Protein AF-A0A815UHS4-F1 (afdb_monomer)

pLDDT: mean 76.93, std 18.29, range [36.34, 97.69]

Secondary structure (DSSP, 8-state):
-HHHHHHHHHHHHHHHHSSSS-------HHHHHHHHEEEEGGGEEEE-STTSSSSSS--S--PPPPHHHH---EEE--SS--S-EEE------------

Radius of gyration: 29.41 Å; Cα contacts (8 Å, |Δi|>4): 62; chains: 1; bounding box: 39×56×85 Å

Nearest PDB structures (foldseek):
  2oxe-assembly1_A  TM=9.486E-01  e=4.278E-03  Homo sapiens
  1gpl-assembly1_A  TM=9.516E-01  e=7.193E-03  Cavia porcellus
  1w52-assembly1_X  TM=9.434E-01  e=8.191E-03  Equus caballus
  1bu8-assembly1_A  TM=9.348E-01  e=1.133E-02  Rattus norvegicus

InterPro domains:
  IPR002331 Pancreatic lipase [PR00823] (37-54)
  IPR002331 Pancreatic lipase [PR00823] (54-65)
  IPR002331 Pancreatic lipase [PR00823] (74-86)
  IPR029058 Alpha/Beta hydrolase fold [G3DSA:3.40.50.1820] (37-95)

Structure (mmCIF, N/CA/C/O backbone):
data_AF-A0A815UHS4-F1
#
_entry.id   AF-A0A815UHS4-F1
#
loop_
_atom_site.group_PDB
_atom_site.id
_atom_site.type_symbo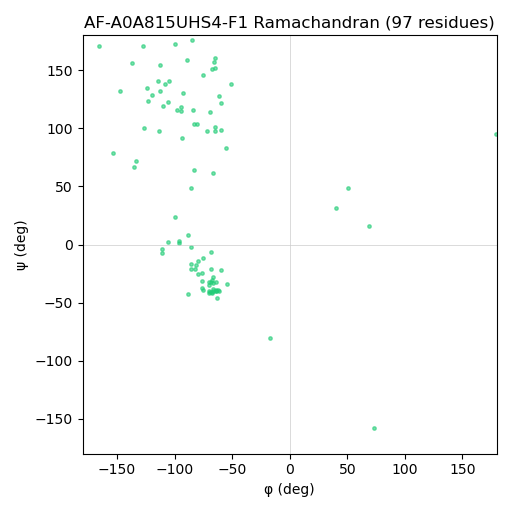l
_atom_site.label_atom_id
_atom_site.label_alt_id
_atom_site.label_comp_id
_atom_site.label_asym_id
_atom_site.label_entity_id
_atom_site.label_seq_id
_atom_site.pdbx_PDB_ins_code
_atom_site.Cartn_x
_atom_site.Cartn_y
_atom_site.Cartn_z
_atom_site.occupancy
_atom_site.B_iso_or_equiv
_atom_site.auth_seq_id
_atom_site.auth_comp_id
_atom_site.auth_asym_id
_atom_site.auth_atom_id
_atom_site.pdbx_PDB_model_num
ATOM 1 N N . MET A 1 1 ? 18.780 42.625 -58.204 1.00 56.03 1 MET A N 1
ATOM 2 C CA . MET A 1 1 ? 19.088 41.255 -57.728 1.00 56.03 1 MET A CA 1
ATOM 3 C C . MET A 1 1 ? 19.139 41.101 -56.200 1.00 56.03 1 MET A C 1
ATOM 5 O O . MET A 1 1 ? 18.941 39.988 -55.749 1.00 56.03 1 MET A O 1
ATOM 9 N N . MET A 1 2 ? 19.305 42.158 -55.382 1.00 59.59 2 MET A N 1
ATOM 10 C CA . MET A 1 2 ? 19.413 42.006 -53.908 1.00 59.59 2 MET A CA 1
ATOM 11 C C . MET A 1 2 ? 18.085 41.959 -53.120 1.00 59.59 2 MET A C 1
ATOM 13 O O . MET A 1 2 ? 18.050 41.421 -52.020 1.00 59.59 2 MET A 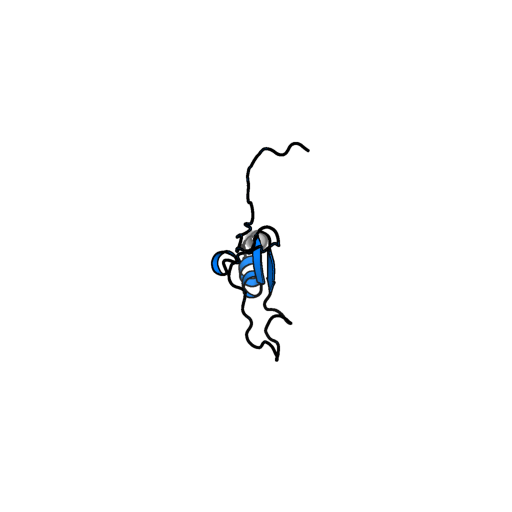O 1
ATOM 17 N N . ARG A 1 3 ? 16.969 42.467 -53.670 1.00 61.44 3 ARG A N 1
ATOM 18 C CA . ARG A 1 3 ? 15.655 42.463 -52.983 1.00 61.44 3 ARG A CA 1
ATOM 19 C C . ARG A 1 3 ? 15.063 41.062 -52.782 1.00 61.44 3 ARG A C 1
ATOM 21 O O . ARG A 1 3 ? 14.416 40.827 -51.771 1.00 61.44 3 ARG A O 1
ATOM 28 N N . GLY A 1 4 ? 15.312 40.139 -53.714 1.00 63.81 4 GLY A N 1
ATOM 29 C CA . GLY A 1 4 ? 14.831 38.756 -53.609 1.00 63.81 4 GLY A CA 1
ATOM 30 C C . GLY A 1 4 ? 15.546 37.955 -52.518 1.00 63.81 4 GLY A C 1
ATOM 31 O O . GLY A 1 4 ? 14.913 37.172 -51.823 1.00 63.81 4 GLY A O 1
ATOM 32 N N . VAL A 1 5 ? 16.842 38.212 -52.307 1.00 72.69 5 VAL A N 1
ATOM 33 C CA . VAL A 1 5 ? 17.649 37.536 -51.276 1.00 72.69 5 VAL A CA 1
ATOM 34 C C . VAL A 1 5 ? 17.230 37.982 -49.872 1.00 72.69 5 VAL A C 1
ATOM 36 O O . VAL A 1 5 ? 17.109 37.154 -48.977 1.00 72.69 5 VAL A O 1
ATOM 39 N N . LEU A 1 6 ? 16.933 39.275 -49.692 1.00 71.12 6 LEU A N 1
ATOM 40 C CA . LEU A 1 6 ? 16.498 39.821 -48.404 1.00 71.12 6 LEU A CA 1
ATOM 41 C C . LEU A 1 6 ? 15.117 39.294 -47.979 1.00 71.12 6 LEU A C 1
ATOM 43 O O . LEU A 1 6 ? 14.931 38.951 -46.818 1.00 71.12 6 LEU A O 1
ATOM 47 N N . LEU A 1 7 ? 14.173 39.170 -48.920 1.00 70.00 7 LEU A N 1
ATOM 48 C CA . LEU A 1 7 ? 12.867 38.546 -48.668 1.00 70.00 7 LEU A CA 1
ATOM 49 C C . LEU A 1 7 ? 13.006 37.070 -48.278 1.00 70.00 7 LEU A C 1
ATOM 51 O O . LEU A 1 7 ? 12.311 36.612 -47.378 1.00 70.00 7 LEU A O 1
ATOM 55 N N . CYS A 1 8 ? 13.934 36.348 -48.910 1.00 71.06 8 CYS A N 1
ATOM 56 C CA . CYS A 1 8 ? 14.190 34.943 -48.603 1.00 71.06 8 CYS A CA 1
ATOM 57 C C . CYS A 1 8 ? 14.804 34.756 -47.207 1.00 71.06 8 CYS A C 1
ATOM 59 O O . CYS A 1 8 ? 14.401 33.857 -46.477 1.00 71.06 8 CYS A O 1
ATOM 61 N N . LEU A 1 9 ? 15.748 35.621 -46.817 1.00 72.44 9 LEU A N 1
ATOM 62 C CA . LEU A 1 9 ? 16.373 35.579 -45.492 1.00 72.44 9 LEU A CA 1
ATOM 63 C C . LEU A 1 9 ? 15.394 35.972 -44.382 1.00 72.44 9 LEU A C 1
ATOM 65 O O . LEU A 1 9 ? 15.371 35.323 -43.345 1.00 72.44 9 LEU A O 1
ATOM 69 N N . LEU A 1 10 ? 14.552 36.986 -44.601 1.00 75.00 10 LEU A N 1
ATOM 70 C CA . LEU A 1 10 ? 13.515 37.360 -43.636 1.00 75.00 10 LEU A CA 1
ATOM 71 C C . LEU A 1 10 ? 12.442 36.270 -43.507 1.00 75.00 10 LEU A C 1
ATOM 73 O O . LEU A 1 10 ? 12.020 35.982 -42.395 1.00 75.00 10 LEU A O 1
ATOM 77 N N . ALA A 1 11 ? 12.052 35.618 -44.609 1.00 73.75 11 ALA A N 1
ATOM 78 C CA . ALA A 1 11 ? 11.149 34.469 -44.567 1.00 73.75 11 ALA A CA 1
ATOM 79 C C . ALA A 1 11 ? 11.769 33.270 -43.830 1.00 73.75 11 ALA A C 1
ATOM 81 O O . ALA A 1 11 ? 11.076 32.631 -43.049 1.00 73.75 11 ALA A O 1
ATOM 82 N N . ALA A 1 12 ? 13.066 32.998 -44.020 1.00 74.06 12 ALA A N 1
ATOM 83 C CA . ALA A 1 12 ? 13.781 31.965 -43.271 1.00 74.06 12 ALA A CA 1
ATOM 84 C C . ALA A 1 12 ? 13.826 32.287 -41.767 1.00 74.06 12 ALA A C 1
ATOM 86 O O . ALA A 1 12 ? 13.464 31.445 -40.957 1.00 74.06 12 ALA A O 1
ATOM 87 N N . ILE A 1 13 ? 14.146 33.532 -41.392 1.00 72.38 13 ILE A N 1
ATOM 88 C CA . ILE A 1 13 ? 14.153 33.975 -39.987 1.00 72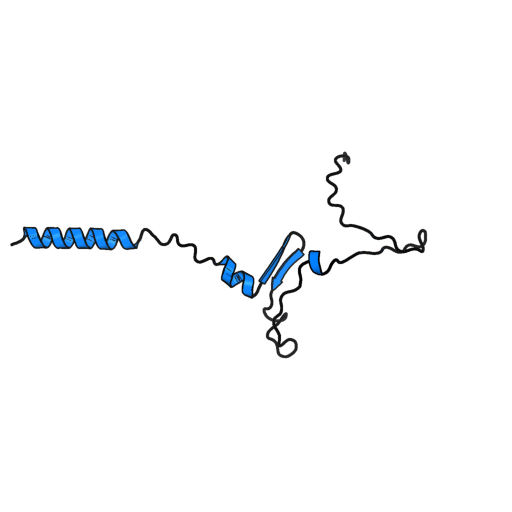.38 13 ILE A CA 1
ATOM 89 C C . ILE A 1 13 ? 12.753 33.862 -39.353 1.00 72.38 13 ILE A C 1
ATOM 91 O O . ILE A 1 13 ? 12.640 33.432 -38.209 1.00 72.38 13 ILE A O 1
ATOM 95 N N . VAL A 1 14 ? 11.681 34.198 -40.082 1.00 71.31 14 VAL A N 1
ATOM 96 C CA . VAL A 1 14 ? 10.294 34.028 -39.603 1.00 71.31 14 VAL A CA 1
ATOM 97 C C . VAL A 1 14 ? 9.923 32.542 -39.473 1.00 71.31 14 VAL A C 1
ATOM 99 O O . VAL A 1 14 ? 9.349 32.162 -38.459 1.00 71.31 14 VAL A O 1
ATOM 102 N N . LEU A 1 15 ? 10.325 31.692 -40.427 1.00 63.94 15 LEU A N 1
ATOM 103 C CA . LEU A 1 15 ? 10.123 30.233 -40.379 1.00 63.94 15 LEU A CA 1
ATOM 104 C C . LEU A 1 15 ? 10.932 29.545 -39.270 1.00 63.94 15 LEU A C 1
ATOM 106 O O . LEU A 1 15 ? 10.505 28.523 -38.743 1.00 63.94 15 LEU A O 1
ATOM 110 N N . GLN A 1 16 ? 12.097 30.081 -38.908 1.00 65.69 16 GLN A N 1
ATOM 111 C CA . GLN A 1 16 ? 12.911 29.559 -37.807 1.00 65.69 16 GLN A CA 1
ATOM 112 C C . GLN A 1 16 ? 12.391 30.006 -36.436 1.00 65.69 16 GLN A C 1
ATOM 114 O O . GLN A 1 16 ? 12.557 29.266 -35.472 1.00 65.69 16 GLN A O 1
ATOM 119 N N . ASN A 1 17 ? 11.689 31.140 -36.354 1.00 60.44 17 ASN A N 1
ATOM 120 C CA . ASN A 1 17 ? 11.073 31.615 -35.112 1.00 60.44 17 ASN A CA 1
ATOM 121 C C . ASN A 1 17 ? 9.720 30.948 -34.781 1.00 60.44 17 ASN A C 1
ATOM 123 O O . ASN A 1 17 ? 9.303 31.007 -33.629 1.00 60.44 17 ASN A O 1
ATOM 127 N N . GLU A 1 18 ? 9.040 30.301 -35.736 1.00 58.69 18 GLU A N 1
ATOM 128 C CA . GLU A 1 18 ? 7.793 29.546 -35.475 1.00 58.69 18 GLU A CA 1
ATOM 129 C C . GLU A 1 18 ? 8.025 28.150 -34.867 1.00 58.69 18 GLU A C 1
ATOM 131 O O . GLU A 1 18 ? 7.092 27.545 -34.347 1.00 58.69 18 GLU A O 1
ATOM 136 N N . ILE A 1 19 ? 9.255 27.623 -34.890 1.00 56.81 19 ILE A N 1
ATOM 137 C CA . ILE A 1 19 ? 9.543 26.261 -34.396 1.00 56.81 19 ILE A CA 1
ATOM 138 C C . ILE A 1 19 ? 9.801 26.237 -32.876 1.00 56.81 19 ILE A C 1
ATOM 140 O O . ILE A 1 19 ? 9.705 25.184 -32.250 1.00 56.81 19 ILE A O 1
ATOM 144 N N . GLU A 1 20 ? 10.071 27.382 -32.243 1.00 57.03 20 GLU A N 1
ATOM 145 C CA . GLU A 1 20 ? 10.393 27.449 -30.806 1.00 57.03 20 GLU A CA 1
ATOM 146 C C . GLU A 1 20 ? 9.191 27.788 -29.901 1.00 57.03 20 GLU A C 1
ATOM 148 O O . GLU A 1 20 ? 9.347 27.854 -28.681 1.00 57.03 20 GLU A O 1
ATOM 153 N N . SER A 1 21 ? 7.982 27.969 -30.456 1.00 55.47 21 SER A N 1
ATOM 154 C CA . SER A 1 21 ? 6.801 28.400 -29.685 1.00 55.47 21 SER A CA 1
ATOM 155 C C . SER A 1 21 ? 5.746 27.329 -29.388 1.00 55.47 21 SER A C 1
ATOM 157 O O . SER A 1 21 ? 4.767 27.652 -28.725 1.00 55.47 21 SER A O 1
ATOM 159 N N . GLU A 1 22 ? 5.935 26.065 -29.776 1.00 50.88 22 GLU A N 1
ATOM 160 C CA . GLU A 1 22 ? 4.967 24.992 -29.483 1.00 50.88 22 GLU A CA 1
ATOM 161 C C . GLU A 1 22 ? 5.673 23.715 -28.988 1.00 50.88 22 GLU A C 1
ATOM 163 O O . GLU A 1 22 ? 5.693 22.680 -29.640 1.00 50.88 22 GLU A O 1
ATOM 168 N N . SER A 1 23 ? 6.288 23.781 -27.802 1.00 50.34 23 SER A N 1
ATOM 169 C CA . SER A 1 23 ? 6.553 22.575 -26.988 1.00 50.34 23 SER A CA 1
ATOM 170 C C . SER A 1 23 ? 5.517 22.409 -25.869 1.00 50.34 23 SER A C 1
ATOM 172 O O . SER A 1 23 ? 5.744 21.736 -24.864 1.00 50.34 23 SER A O 1
ATOM 174 N N . SER A 1 24 ? 4.338 23.002 -26.061 1.00 52.75 24 SER A N 1
ATOM 175 C CA . SER A 1 24 ? 3.139 22.777 -25.261 1.00 52.75 24 SER A CA 1
ATOM 176 C C . SER A 1 24 ? 2.328 21.576 -25.757 1.00 52.75 24 SER A C 1
ATOM 178 O O . SER A 1 24 ? 1.115 21.667 -25.868 1.00 52.75 24 SER A O 1
ATOM 180 N N . ASP A 1 25 ? 2.973 20.438 -25.991 1.00 47.22 25 ASP A N 1
ATOM 181 C CA . ASP A 1 25 ? 2.305 19.139 -25.924 1.00 47.22 25 ASP A CA 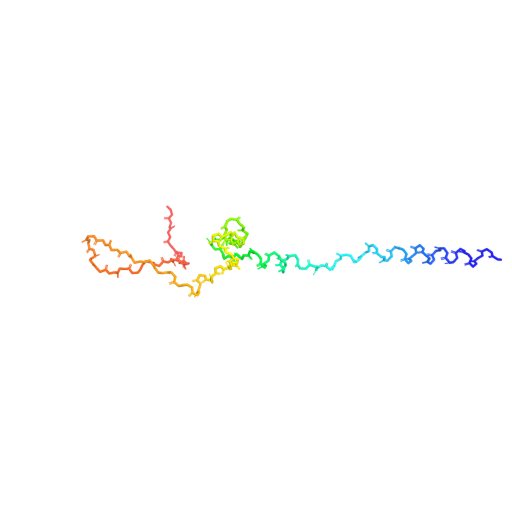1
ATOM 182 C C . ASP A 1 25 ? 2.946 18.439 -24.724 1.00 47.22 25 ASP A C 1
ATOM 184 O O . ASP A 1 25 ? 4.095 18.013 -24.765 1.00 47.22 25 ASP A O 1
ATOM 188 N N . VAL A 1 26 ? 2.347 18.442 -23.532 1.00 52.78 26 VAL A N 1
ATOM 189 C CA . VAL A 1 26 ? 1.376 17.414 -23.113 1.00 52.78 26 VAL A CA 1
ATOM 190 C C . VAL A 1 26 ? 1.791 15.995 -23.558 1.00 52.78 26 VAL A C 1
ATOM 192 O O . VAL A 1 26 ? 0.960 15.113 -23.751 1.00 52.78 26 VAL A O 1
ATOM 195 N N . PHE A 1 27 ? 3.094 15.703 -23.651 1.00 49.25 27 PHE A N 1
ATOM 196 C CA . PHE A 1 27 ? 3.570 14.346 -23.444 1.00 49.25 27 PHE A CA 1
ATOM 197 C C . PHE A 1 27 ? 3.278 14.026 -21.985 1.00 49.25 27 PHE A C 1
ATOM 199 O O . PHE A 1 27 ? 3.950 14.477 -21.059 1.00 49.25 27 PHE A O 1
ATOM 206 N N . SER A 1 28 ? 2.154 13.343 -21.810 1.00 52.69 28 SER A N 1
ATOM 207 C CA . SER A 1 28 ? 1.597 12.866 -20.560 1.00 52.69 28 SER A CA 1
ATOM 208 C C . SER A 1 28 ? 2.621 12.002 -19.822 1.00 52.69 28 SER A C 1
ATOM 210 O O . SER A 1 28 ? 2.582 10.776 -19.871 1.00 52.69 28 SER A O 1
ATOM 212 N N . ASP A 1 29 ? 3.528 12.647 -19.094 1.00 60.97 29 ASP A N 1
ATOM 213 C CA . ASP A 1 29 ? 4.490 12.003 -18.197 1.00 60.97 29 ASP A CA 1
ATOM 214 C C . ASP A 1 29 ? 3.764 11.191 -17.104 1.00 60.97 29 ASP A C 1
ATOM 216 O O . ASP A 1 29 ? 4.247 10.182 -16.598 1.00 60.97 29 ASP A O 1
ATOM 220 N N . LYS A 1 30 ? 2.493 11.523 -16.837 1.00 56.81 30 LYS A N 1
ATOM 221 C CA . LYS A 1 30 ? 1.604 10.707 -16.002 1.00 56.81 30 LYS A CA 1
ATOM 222 C C . LYS A 1 30 ? 1.322 9.326 -16.602 1.00 56.81 30 LYS A C 1
ATOM 224 O O . LYS A 1 30 ? 1.111 8.388 -15.846 1.00 56.81 30 LYS A O 1
ATOM 229 N N . GLY A 1 31 ? 1.282 9.173 -17.924 1.00 55.53 31 GLY A N 1
ATOM 230 C CA . GLY A 1 31 ? 0.988 7.893 -18.575 1.00 55.53 31 GLY A CA 1
ATOM 231 C C . GLY A 1 31 ? 2.118 6.874 -18.423 1.00 55.53 31 GLY A C 1
ATOM 232 O O . GLY A 1 31 ? 1.854 5.713 -18.119 1.00 55.53 31 GLY A O 1
ATOM 233 N N . LEU A 1 32 ? 3.370 7.318 -18.571 1.00 61.44 32 LEU A N 1
ATOM 234 C CA . LEU A 1 32 ? 4.543 6.454 -18.424 1.00 61.44 32 LEU A CA 1
ATOM 235 C C . LEU A 1 32 ? 4.833 6.143 -16.949 1.00 61.44 32 LEU A C 1
ATOM 237 O O . LEU A 1 32 ? 5.141 5.001 -16.608 1.00 61.44 32 LEU A O 1
ATOM 241 N N . LEU A 1 33 ? 4.672 7.131 -16.061 1.00 60.53 33 LEU A N 1
ATOM 242 C CA . LEU A 1 33 ? 4.890 6.937 -14.629 1.00 60.53 33 LEU A CA 1
ATOM 243 C C . LEU A 1 33 ? 3.884 5.934 -14.029 1.00 60.53 33 LEU A C 1
ATOM 245 O O . LEU A 1 33 ? 4.279 5.047 -13.271 1.00 60.53 33 LEU A O 1
ATOM 249 N N . ASN A 1 34 ? 2.613 5.999 -14.454 1.00 61.53 34 ASN A N 1
ATOM 250 C CA . ASN A 1 34 ? 1.550 5.105 -13.975 1.00 61.53 34 ASN A CA 1
ATOM 251 C C . ASN A 1 34 ? 1.702 3.630 -14.411 1.00 61.53 34 ASN A C 1
ATOM 253 O O . ASN A 1 34 ? 0.917 2.780 -13.986 1.00 61.53 34 ASN A O 1
ATOM 257 N N . LEU A 1 35 ? 2.673 3.300 -15.272 1.00 76.19 35 LEU A N 1
ATOM 258 C CA . LEU A 1 35 ? 2.922 1.914 -15.678 1.00 76.19 35 LEU A CA 1
ATOM 259 C C . LEU A 1 35 ? 3.646 1.123 -14.579 1.00 76.19 35 LEU A C 1
ATOM 261 O O . LEU A 1 35 ? 3.356 -0.051 -14.359 1.00 76.19 35 LEU A O 1
ATOM 265 N N . PHE A 1 36 ? 4.571 1.778 -13.876 1.00 85.94 36 PHE A N 1
ATOM 266 C CA . PHE A 1 36 ? 5.395 1.163 -12.831 1.00 85.94 36 PHE A CA 1
ATOM 267 C C . PHE A 1 36 ? 5.055 1.659 -11.436 1.00 85.94 36 PHE A C 1
ATOM 269 O O . PHE A 1 36 ? 5.6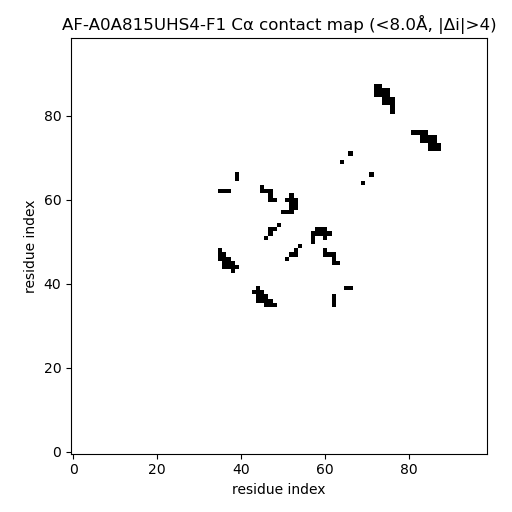00 1.133 -10.464 1.00 85.94 36 PHE A O 1
ATOM 276 N N . ASN A 1 37 ? 4.197 2.672 -11.307 1.00 91.69 37 ASN A N 1
ATOM 277 C CA . ASN A 1 37 ? 3.665 3.091 -10.026 1.00 91.69 37 ASN A CA 1
ATOM 278 C C . ASN A 1 37 ? 2.164 3.389 -10.086 1.00 91.69 37 ASN A C 1
ATOM 280 O O . ASN A 1 37 ? 1.604 3.653 -11.139 1.00 91.69 37 ASN A O 1
ATOM 284 N N . LYS A 1 38 ? 1.487 3.295 -8.944 1.00 92.69 38 LYS A N 1
ATOM 285 C CA . LYS A 1 38 ? 0.075 3.652 -8.815 1.00 92.69 38 LYS A CA 1
ATOM 286 C C . LYS A 1 38 ? -0.191 4.193 -7.428 1.00 92.69 38 LYS A C 1
ATOM 288 O O . LYS A 1 38 ? 0.216 3.578 -6.444 1.00 92.69 38 LYS A O 1
ATOM 293 N N . CYS A 1 39 ? -0.879 5.325 -7.357 1.00 92.94 39 CYS A N 1
ATOM 294 C CA . CYS A 1 39 ? -1.189 5.992 -6.100 1.00 92.94 39 CYS A CA 1
ATOM 295 C C . CYS A 1 39 ? -2.653 5.798 -5.708 1.00 92.94 39 CYS A C 1
ATOM 297 O O . CYS A 1 39 ? -3.547 5.842 -6.553 1.00 92.94 39 CYS A O 1
ATOM 299 N N . TYR A 1 40 ? -2.883 5.599 -4.415 1.00 92.12 40 TYR A N 1
ATOM 300 C CA . TYR A 1 40 ? -4.200 5.542 -3.796 1.00 92.12 40 TYR A CA 1
ATOM 301 C C . TYR A 1 40 ? -4.251 6.595 -2.691 1.00 92.12 40 TYR A C 1
ATOM 303 O O . TYR A 1 40 ? -3.415 6.546 -1.795 1.00 92.12 40 TYR A O 1
ATOM 311 N N . ASP A 1 41 ? -5.216 7.515 -2.758 1.00 89.38 41 ASP A N 1
ATOM 312 C CA . ASP A 1 41 ? -5.381 8.714 -1.914 1.00 89.38 41 ASP A CA 1
ATOM 313 C C . ASP A 1 41 ? -4.588 8.715 -0.592 1.00 89.38 41 ASP A C 1
ATOM 315 O O . ASP A 1 41 ? -3.512 9.292 -0.480 1.00 89.38 41 ASP A O 1
ATOM 319 N N . GLU A 1 42 ? -5.116 8.035 0.419 1.00 89.44 42 GLU A N 1
ATOM 320 C CA . GLU A 1 42 ? -4.600 7.992 1.791 1.00 89.44 42 GLU A CA 1
ATOM 321 C C . GLU A 1 42 ? -3.510 6.938 2.032 1.00 89.44 42 GLU A C 1
ATOM 323 O O . GLU A 1 42 ? -2.988 6.840 3.141 1.00 89.44 42 GLU A O 1
ATOM 328 N N . TYR A 1 43 ? -3.180 6.145 1.014 1.00 92.56 43 TYR A N 1
ATOM 329 C CA . TYR A 1 43 ? -2.241 5.024 1.096 1.00 92.56 43 TYR A CA 1
ATOM 330 C C . TYR A 1 43 ? -0.934 5.278 0.335 1.00 92.56 43 TYR A C 1
ATOM 332 O O . TYR A 1 43 ? -0.022 4.456 0.394 1.00 92.56 43 TYR A O 1
ATOM 340 N N . GLY A 1 44 ? -0.825 6.410 -0.363 1.00 93.88 44 GLY A N 1
ATOM 341 C CA . GLY A 1 44 ? 0.364 6.775 -1.122 1.00 93.88 44 GLY A CA 1
ATOM 342 C C . GLY A 1 44 ? 0.533 5.956 -2.401 1.00 93.88 44 GLY A C 1
ATOM 343 O O . GLY A 1 44 ? -0.433 5.434 -2.960 1.00 93.88 44 GLY A O 1
ATOM 344 N N . CYS A 1 45 ? 1.770 5.894 -2.894 1.00 94.12 45 CYS A N 1
ATOM 345 C CA . CYS A 1 45 ? 2.110 5.291 -4.179 1.00 94.12 45 CYS A CA 1
ATOM 346 C C . CYS A 1 45 ? 2.847 3.964 -4.014 1.00 94.12 45 CYS A C 1
ATOM 348 O O . CYS A 1 45 ? 3.765 3.838 -3.209 1.00 94.12 45 CYS A O 1
ATOM 350 N N . PHE A 1 46 ? 2.473 2.993 -4.838 1.00 94.81 46 PHE A N 1
ATOM 351 C CA . PHE A 1 46 ? 3.058 1.661 -4.884 1.00 94.81 46 PHE A CA 1
ATOM 352 C C . PHE A 1 46 ? 3.786 1.493 -6.204 1.00 94.81 46 PHE A C 1
ATOM 354 O O . PHE A 1 46 ? 3.207 1.806 -7.240 1.00 94.81 46 PHE A O 1
ATOM 361 N N . THR A 1 47 ? 5.022 0.996 -6.175 1.00 93.75 47 THR A N 1
ATOM 362 C CA . THR A 1 47 ? 5.808 0.732 -7.384 1.00 93.75 47 THR A CA 1
ATOM 363 C C . THR A 1 47 ? 6.036 -0.757 -7.601 1.00 93.75 47 THR A C 1
ATOM 365 O O . THR A 1 47 ? 6.045 -1.534 -6.649 1.00 93.75 47 THR A O 1
ATOM 368 N N . THR A 1 48 ? 6.241 -1.151 -8.853 1.00 94.56 48 THR A N 1
ATOM 369 C CA . THR A 1 48 ? 6.665 -2.500 -9.236 1.00 94.56 48 THR A CA 1
ATOM 370 C C . THR A 1 48 ? 8.175 -2.619 -9.442 1.00 94.56 48 THR A C 1
ATOM 372 O O . THR A 1 48 ? 8.642 -3.679 -9.854 1.00 94.56 48 THR A O 1
ATOM 375 N N . LEU A 1 49 ? 8.939 -1.548 -9.205 1.00 93.62 49 LEU A N 1
ATOM 376 C CA . LEU A 1 49 ? 10.400 -1.583 -9.260 1.00 93.62 49 LEU A CA 1
ATOM 377 C C . LEU A 1 49 ? 10.973 -2.479 -8.143 1.00 93.62 49 LEU A C 1
ATOM 379 O O . LEU A 1 49 ? 10.308 -2.683 -7.120 1.00 93.62 49 LEU A O 1
ATOM 383 N N . PRO A 1 50 ? 12.203 -3.004 -8.291 1.00 94.44 50 PRO A N 1
ATOM 384 C CA . PRO A 1 50 ? 12.863 -3.773 -7.241 1.00 94.44 50 PRO A CA 1
ATOM 385 C C . PRO A 1 50 ? 12.867 -3.032 -5.889 1.00 94.44 50 PRO A C 1
ATOM 387 O O . PRO A 1 50 ? 13.102 -1.823 -5.861 1.00 94.44 50 PRO A O 1
ATOM 390 N N . PRO A 1 51 ? 12.616 -3.724 -4.762 1.00 94.62 51 PRO A N 1
ATOM 391 C CA . PRO A 1 51 ? 12.467 -5.177 -4.619 1.00 94.62 51 PRO A CA 1
ATOM 392 C C . PRO A 1 51 ? 11.029 -5.695 -4.832 1.00 94.62 51 PRO A C 1
ATOM 394 O O . PRO A 1 51 ? 10.734 -6.850 -4.530 1.00 94.62 51 PRO A O 1
ATOM 397 N N . PHE A 1 52 ? 10.096 -4.857 -5.287 1.00 94.69 52 PHE A N 1
ATOM 398 C CA . PHE A 1 52 ? 8.673 -5.201 -5.338 1.00 94.69 52 PHE A CA 1
ATOM 399 C C . PHE A 1 52 ? 8.277 -6.026 -6.568 1.00 94.69 52 PHE A C 1
ATOM 401 O O . PHE A 1 52 ? 7.288 -6.754 -6.500 1.00 94.69 52 PHE A O 1
ATOM 408 N N . GLY A 1 53 ? 9.072 -5.982 -7.636 1.00 93.69 53 GLY A N 1
ATOM 409 C CA . GLY A 1 53 ? 8.928 -6.794 -8.840 1.00 93.69 53 GLY A CA 1
ATOM 410 C C . GLY A 1 53 ? 10.195 -6.746 -9.696 1.00 93.69 53 GLY A C 1
ATOM 411 O O . GLY A 1 53 ? 11.115 -5.975 -9.416 1.00 93.69 53 GLY A O 1
ATOM 412 N N . GLY A 1 54 ? 10.263 -7.596 -10.720 1.00 92.81 54 GLY A N 1
ATOM 413 C CA . GLY A 1 54 ? 11.415 -7.679 -11.622 1.00 92.81 54 GLY A CA 1
ATOM 414 C C . GLY A 1 54 ? 12.694 -8.231 -10.978 1.00 92.81 54 GLY A C 1
ATOM 415 O O . GLY A 1 54 ? 13.770 -8.061 -11.545 1.00 92.81 54 GLY A O 1
ATOM 416 N N . THR A 1 55 ? 12.598 -8.873 -9.807 1.00 96.50 55 THR A N 1
ATOM 417 C CA . THR A 1 55 ? 13.720 -9.591 -9.172 1.00 96.50 55 THR A CA 1
ATOM 418 C C . THR A 1 55 ? 13.619 -11.092 -9.429 1.00 96.50 55 THR A C 1
ATOM 420 O O . THR A 1 55 ? 12.611 -11.577 -9.940 1.00 96.50 55 THR A O 1
ATOM 423 N N . TRP A 1 56 ? 14.648 -11.852 -9.049 1.00 97.44 56 TRP A N 1
ATOM 424 C CA . TRP A 1 56 ? 14.610 -13.312 -9.151 1.00 97.44 56 TRP A CA 1
ATOM 425 C C . TRP A 1 56 ? 13.528 -13.934 -8.253 1.00 97.44 56 TRP A C 1
ATOM 427 O O . TRP A 1 56 ? 12.821 -14.849 -8.663 1.00 97.44 56 TRP A O 1
ATOM 437 N N . GLU A 1 57 ? 13.344 -13.398 -7.046 1.00 97.69 57 GLU A N 1
ATOM 438 C CA . GLU A 1 57 ? 12.334 -13.849 -6.083 1.00 97.69 57 GLU A CA 1
ATOM 439 C C . GLU A 1 57 ? 10.924 -13.368 -6.448 1.00 97.69 57 GLU A C 1
ATOM 441 O O . GLU A 1 57 ? 9.932 -13.976 -6.046 1.00 97.69 57 GLU A O 1
ATOM 446 N N . ARG A 1 58 ? 10.824 -12.263 -7.201 1.00 96.19 58 ARG A N 1
ATOM 447 C CA . ARG A 1 58 ? 9.565 -11.668 -7.670 1.00 96.19 58 ARG A CA 1
ATOM 448 C C . ARG A 1 58 ? 9.646 -11.321 -9.163 1.00 96.19 58 ARG A C 1
ATOM 450 O O . ARG A 1 58 ? 9.681 -10.136 -9.508 1.00 96.19 58 ARG A O 1
ATOM 457 N N . PRO A 1 59 ? 9.640 -12.324 -10.065 1.00 95.50 59 PRO A N 1
ATOM 458 C CA . PRO A 1 59 ? 9.839 -12.090 -11.499 1.00 95.50 59 PRO A CA 1
ATOM 459 C C . PRO A 1 59 ? 8.706 -11.295 -12.148 1.00 95.50 59 PRO A C 1
ATOM 461 O O . PRO A 1 59 ? 8.915 -10.587 -13.129 1.00 95.50 59 PRO A O 1
ATOM 464 N N . ILE A 1 60 ? 7.496 -11.404 -11.595 1.00 95.50 60 ILE A N 1
ATOM 465 C CA . ILE A 1 60 ? 6.303 -10.752 -12.129 1.00 95.50 60 ILE A CA 1
ATOM 466 C C . ILE A 1 60 ? 6.095 -9.417 -11.408 1.00 95.50 60 ILE A C 1
ATOM 468 O O . ILE A 1 60 ? 5.814 -9.375 -10.211 1.00 95.50 60 ILE A O 1
ATOM 472 N N . ALA A 1 61 ? 6.219 -8.323 -12.155 1.00 93.75 61 ALA A N 1
ATOM 473 C CA . ALA A 1 61 ? 5.944 -6.966 -11.698 1.00 93.75 61 ALA A CA 1
ATOM 474 C C . ALA A 1 61 ? 4.437 -6.663 -11.800 1.00 93.75 61 ALA A C 1
ATOM 476 O O . ALA A 1 61 ? 3.925 -6.425 -12.891 1.00 93.75 61 ALA A O 1
ATOM 477 N N . LEU A 1 62 ? 3.724 -6.675 -10.668 1.00 92.50 62 LEU A N 1
ATOM 478 C CA . LEU A 1 62 ? 2.287 -6.380 -10.604 1.00 92.50 62 LEU A CA 1
ATOM 479 C C . LEU A 1 62 ? 1.993 -5.244 -9.631 1.00 92.50 62 LEU A C 1
ATOM 481 O O . LEU A 1 62 ? 2.477 -5.234 -8.499 1.00 92.50 62 LEU A O 1
ATOM 485 N N . LEU A 1 63 ? 1.146 -4.311 -10.064 1.00 94.06 63 LEU A N 1
ATOM 486 C CA . LEU A 1 63 ? 0.602 -3.282 -9.188 1.00 94.06 63 LEU A CA 1
ATOM 487 C C . LEU A 1 63 ? -0.481 -3.877 -8.271 1.00 94.06 63 LEU A C 1
ATOM 489 O O . LEU A 1 63 ? -1.246 -4.745 -8.703 1.00 94.06 63 LEU A O 1
ATOM 493 N N . PRO A 1 64 ? -0.600 -3.393 -7.024 1.00 94.38 64 PRO A N 1
ATOM 494 C CA . PRO A 1 64 ? -1.664 -3.820 -6.126 1.00 94.38 64 PRO A CA 1
ATOM 495 C C . PRO A 1 64 ? -3.044 -3.408 -6.651 1.00 94.38 64 PRO A C 1
ATOM 497 O O . PRO A 1 64 ? -3.197 -2.384 -7.3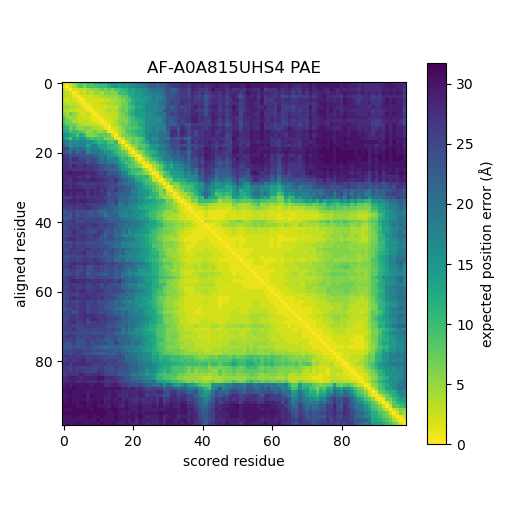24 1.00 94.38 64 PRO A O 1
ATOM 500 N N . GLN A 1 65 ? -4.071 -4.179 -6.291 1.00 94.50 65 GLN A N 1
ATOM 501 C CA . GLN A 1 65 ? -5.472 -3.824 -6.536 1.00 94.50 65 GLN A CA 1
ATOM 502 C C . GLN A 1 65 ? -5.874 -2.564 -5.751 1.00 94.50 65 GLN A C 1
ATOM 504 O O . GLN A 1 65 ? -5.210 -2.184 -4.786 1.00 94.50 65 GLN A O 1
ATOM 509 N N . SER A 1 66 ? -6.958 -1.895 -6.162 1.00 93.62 66 SER A N 1
ATOM 510 C CA . SER A 1 66 ? -7.419 -0.697 -5.451 1.00 93.62 66 SER A CA 1
ATOM 511 C C . SER A 1 66 ? -7.939 -1.042 -4.052 1.00 93.62 66 SER A C 1
ATOM 513 O O . SER A 1 66 ? -8.506 -2.122 -3.872 1.00 93.62 66 SER A O 1
ATOM 515 N N . PRO A 1 67 ? -7.853 -0.122 -3.073 1.00 93.06 67 PRO A N 1
ATOM 516 C CA . PRO A 1 67 ? -8.451 -0.321 -1.750 1.00 93.06 67 PRO A CA 1
ATOM 517 C C . PRO A 1 67 ? -9.948 -0.654 -1.816 1.00 93.06 67 PRO A C 1
ATOM 519 O O . PRO A 1 67 ? -10.435 -1.481 -1.051 1.00 93.06 67 PRO A O 1
ATOM 522 N N . SER A 1 68 ? -10.664 -0.078 -2.790 1.00 91.56 68 SER A N 1
ATOM 523 C CA . SER A 1 68 ? -12.074 -0.381 -3.065 1.00 91.56 68 SER A CA 1
ATOM 524 C C . SER A 1 68 ? -12.320 -1.783 -3.627 1.00 91.56 68 SER A C 1
ATOM 526 O O . SER A 1 68 ? -13.439 -2.271 -3.540 1.00 91.56 68 SER A O 1
ATOM 528 N N . THR A 1 69 ? -11.303 -2.425 -4.206 1.00 94.81 69 THR A N 1
ATOM 529 C CA . THR A 1 69 ? -11.373 -3.814 -4.684 1.00 94.81 69 THR A CA 1
ATOM 530 C C . THR A 1 69 ? -10.999 -4.792 -3.573 1.00 94.81 69 THR A C 1
ATOM 532 O O . THR A 1 69 ? -11.661 -5.809 -3.408 1.00 94.81 69 THR A O 1
ATOM 535 N N . VAL A 1 70 ? -9.952 -4.483 -2.799 1.00 93.94 70 VAL A N 1
ATOM 536 C CA . VAL A 1 70 ? -9.475 -5.344 -1.700 1.00 93.94 70 VAL A CA 1
ATOM 537 C C . VAL A 1 70 ? -10.455 -5.351 -0.521 1.00 93.94 70 VAL A C 1
ATOM 539 O O . VAL A 1 70 ? -10.587 -6.374 0.145 1.00 93.94 70 VAL A O 1
ATOM 542 N N . LEU A 1 71 ? -11.162 -4.237 -0.278 1.00 90.94 71 LEU A N 1
ATOM 543 C CA . LEU A 1 71 ? -12.192 -4.099 0.762 1.00 90.94 71 LEU A CA 1
ATOM 544 C C . LEU A 1 71 ? -11.712 -4.559 2.148 1.00 90.94 71 LEU A C 1
ATOM 546 O O . LEU A 1 71 ? -12.383 -5.325 2.843 1.00 90.94 71 LEU A O 1
ATOM 550 N N . THR A 1 72 ? -10.532 -4.085 2.553 1.00 91.75 72 THR A N 1
ATOM 551 C CA . THR A 1 72 ? -9.964 -4.392 3.869 1.00 91.75 72 THR A CA 1
ATOM 552 C C . THR A 1 72 ? -10.896 -3.903 4.979 1.00 91.75 72 THR A C 1
ATOM 554 O O . THR A 1 72 ? -11.183 -2.710 5.076 1.00 91.75 72 THR A O 1
ATOM 557 N N . ARG A 1 73 ? -11.332 -4.830 5.838 1.00 92.44 73 ARG A N 1
ATOM 558 C CA . ARG A 1 73 ? -12.165 -4.566 7.017 1.00 92.44 73 ARG A CA 1
ATOM 559 C C . ARG A 1 73 ? -11.388 -4.881 8.283 1.00 92.44 73 ARG A C 1
ATOM 561 O O . ARG A 1 73 ? -10.666 -5.875 8.337 1.00 92.44 73 ARG A O 1
ATOM 568 N N . PHE A 1 74 ? -11.551 -4.047 9.300 1.00 91.88 74 PHE A N 1
ATOM 569 C CA . PHE A 1 74 ? -10.905 -4.230 10.591 1.00 91.88 74 PHE A CA 1
ATOM 570 C C . PHE A 1 74 ? -11.947 -4.713 11.591 1.00 91.88 74 PHE A C 1
ATOM 572 O O . PHE A 1 74 ? -12.951 -4.043 11.801 1.00 91.88 74 PHE A O 1
ATOM 579 N N . PHE A 1 75 ? -11.713 -5.870 12.205 1.00 93.56 75 PHE A N 1
ATOM 580 C CA . PHE A 1 75 ? -12.589 -6.407 13.243 1.00 93.56 75 PHE A CA 1
ATOM 581 C C . PHE A 1 75 ? -11.881 -6.338 14.595 1.00 93.56 75 PHE A C 1
ATOM 583 O O . PHE A 1 75 ? -10.815 -6.926 14.772 1.00 93.56 75 PHE A O 1
ATOM 590 N N . LEU A 1 76 ? -12.468 -5.600 15.534 1.00 93.75 76 LEU A N 1
ATOM 591 C CA . LEU A 1 76 ? -11.999 -5.463 16.903 1.00 93.75 76 LEU A CA 1
ATOM 592 C C . LEU A 1 76 ? -12.683 -6.503 17.794 1.00 93.75 76 LEU A C 1
ATOM 594 O O . LEU A 1 76 ? -13.909 -6.605 17.810 1.00 93.75 76 LEU A O 1
ATOM 598 N N . TYR A 1 77 ? -11.871 -7.217 18.568 1.00 94.06 77 TYR A N 1
ATOM 599 C CA . TYR A 1 77 ? -12.305 -8.147 19.605 1.00 94.06 77 TYR A CA 1
ATOM 600 C C . TYR A 1 77 ? -11.739 -7.667 20.939 1.00 94.06 77 TYR A C 1
ATOM 602 O O . TYR A 1 77 ? -10.538 -7.402 21.043 1.00 94.06 77 TYR A O 1
ATOM 610 N N . THR A 1 78 ? -12.582 -7.542 21.961 1.00 9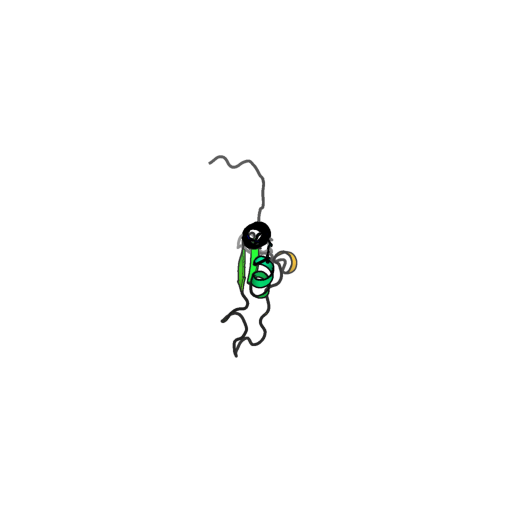4.62 78 THR A N 1
ATOM 611 C CA . THR A 1 78 ? -12.162 -7.091 23.295 1.00 94.62 78 THR A CA 1
ATOM 612 C C . THR A 1 78 ? -12.626 -8.073 24.364 1.00 94.62 78 THR A C 1
ATOM 614 O O . THR A 1 78 ? -13.379 -9.007 24.104 1.00 94.62 78 THR A O 1
ATOM 617 N N . ARG A 1 79 ? -12.160 -7.889 25.603 1.00 96.25 79 ARG A N 1
ATOM 618 C CA . ARG A 1 79 ? -12.672 -8.684 26.731 1.00 96.25 79 ARG A CA 1
ATOM 619 C C . ARG A 1 79 ? -14.124 -8.345 27.058 1.00 96.25 79 ARG A C 1
ATOM 621 O O . ARG A 1 79 ? -14.853 -9.214 27.503 1.00 96.25 79 ARG A O 1
ATOM 628 N N . GLU A 1 80 ? -14.513 -7.089 26.857 1.00 94.75 80 GLU A N 1
ATOM 629 C CA . GLU A 1 80 ? -15.876 -6.601 27.095 1.00 94.75 80 GLU A CA 1
ATOM 630 C C . GLU A 1 80 ? -16.826 -7.032 25.978 1.00 94.75 80 GLU A C 1
ATOM 632 O O . GLU A 1 80 ? -18.010 -7.267 26.207 1.00 94.75 80 GLU A O 1
ATOM 637 N N . HIS A 1 81 ? -16.294 -7.159 24.762 1.00 87.62 81 HIS A N 1
ATOM 638 C CA . HIS A 1 81 ? -17.038 -7.574 23.594 1.00 87.62 81 HIS A CA 1
ATOM 639 C C . HIS A 1 81 ? -16.365 -8.764 22.908 1.00 87.62 81 HIS A C 1
ATOM 641 O O . HIS A 1 81 ? -15.420 -8.621 22.132 1.00 87.62 81 HIS A O 1
ATOM 647 N N . HIS A 1 82 ? -16.914 -9.946 23.179 1.00 86.75 82 HIS A N 1
ATOM 648 C CA . HIS A 1 82 ? -16.432 -11.224 22.654 1.00 86.75 82 HIS A CA 1
ATOM 649 C C . HIS A 1 82 ? -16.779 -11.471 21.174 1.00 86.75 82 HIS A C 1
ATOM 651 O O . HIS A 1 82 ? -16.281 -12.429 20.586 1.00 86.75 82 HIS A O 1
ATOM 657 N N . GLY A 1 83 ? -17.653 -10.652 20.584 1.00 90.56 83 GLY A N 1
ATOM 658 C CA . GLY A 1 83 ? -18.002 -10.717 19.167 1.00 90.56 83 GLY A CA 1
ATOM 659 C C . GLY A 1 83 ? -17.032 -9.938 18.278 1.00 90.56 83 GLY A C 1
ATOM 660 O O . GLY A 1 83 ? -16.116 -9.270 18.751 1.00 90.56 83 GLY A O 1
ATOM 661 N N . ALA A 1 84 ? -17.244 -10.027 16.968 1.00 90.44 84 ALA A N 1
ATOM 662 C CA . ALA A 1 84 ? -16.516 -9.217 16.002 1.00 90.44 84 ALA A CA 1
ATOM 663 C C . ALA A 1 84 ? -17.192 -7.846 15.864 1.00 90.44 84 ALA A C 1
ATOM 665 O O . ALA A 1 84 ? -18.319 -7.772 15.373 1.00 90.44 84 ALA A O 1
ATOM 666 N N . ILE A 1 85 ? -16.505 -6.763 16.234 1.00 91.81 85 ILE A N 1
ATOM 667 C CA . ILE A 1 85 ? -16.950 -5.397 15.914 1.00 91.81 85 ILE A CA 1
ATOM 668 C C . ILE A 1 85 ? -16.202 -4.930 14.677 1.00 91.81 85 ILE A C 1
ATOM 670 O O . ILE A 1 85 ? -14.988 -4.755 14.73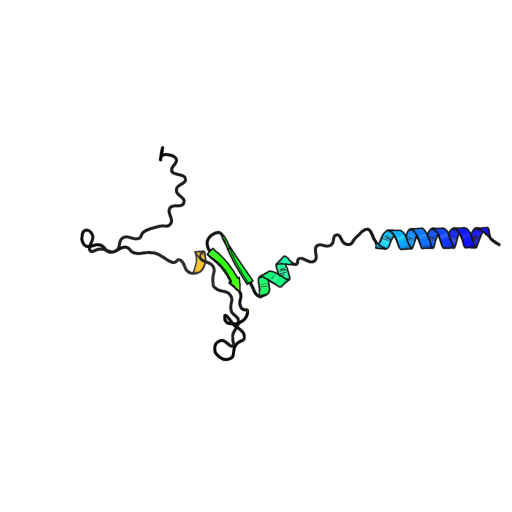3 1.00 91.81 85 ILE A O 1
ATOM 674 N N . GLU A 1 86 ? -16.903 -4.687 13.571 1.00 90.06 86 GLU A N 1
ATOM 675 C CA . GLU A 1 86 ? -16.290 -4.014 12.424 1.00 90.06 86 GLU A CA 1
ATOM 676 C C . GLU A 1 86 ? -16.011 -2.547 12.784 1.00 90.06 86 GLU A C 1
ATOM 678 O O . GLU A 1 86 ? -16.934 -1.764 13.015 1.00 90.06 86 GLU A O 1
ATOM 683 N N . ILE A 1 87 ? -14.733 -2.174 12.854 1.00 89.12 87 ILE A N 1
ATOM 684 C CA . ILE A 1 87 ? -14.302 -0.792 13.045 1.00 89.12 87 ILE A CA 1
ATOM 685 C C . ILE A 1 87 ? -14.022 -0.173 11.674 1.00 89.12 87 ILE A C 1
ATOM 687 O O . ILE A 1 87 ? -13.191 -0.639 10.892 1.00 89.12 87 ILE A O 1
ATOM 691 N N . GLY A 1 88 ? -14.786 0.870 11.357 1.00 71.19 88 GLY A N 1
ATOM 692 C CA . GLY A 1 88 ? -14.719 1.549 10.071 1.00 71.19 88 GLY A CA 1
ATOM 693 C C . GLY A 1 88 ? -13.699 2.684 10.039 1.00 71.19 88 GLY A C 1
ATOM 694 O O . GLY A 1 88 ? -13.370 3.296 11.056 1.00 71.19 88 GLY A O 1
ATOM 695 N N . ARG A 1 89 ? -13.282 3.042 8.821 1.00 60.78 89 ARG A N 1
ATOM 696 C CA . ARG A 1 89 ? -12.721 4.363 8.531 1.00 60.78 89 ARG A CA 1
ATOM 697 C C . ARG A 1 89 ? -13.868 5.379 8.584 1.00 60.78 89 ARG A C 1
ATOM 699 O O . ARG A 1 89 ? -14.614 5.514 7.617 1.00 60.78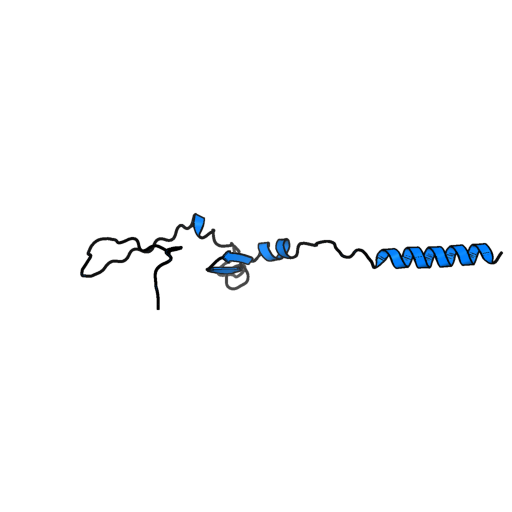 89 ARG A O 1
ATOM 706 N N . GLN A 1 90 ? -14.043 6.087 9.700 1.00 50.50 90 GLN A N 1
ATOM 707 C CA . GLN A 1 90 ? -14.945 7.240 9.727 1.00 50.50 90 GLN A CA 1
ATOM 708 C C . GLN A 1 90 ? -14.387 8.328 8.790 1.00 50.50 90 GLN A C 1
ATOM 710 O O . GLN A 1 90 ? -13.499 9.081 9.171 1.00 50.50 90 GLN A O 1
ATOM 715 N N . LYS A 1 91 ? -14.929 8.470 7.573 1.00 54.12 91 LYS A N 1
ATOM 716 C CA . LYS A 1 91 ? -15.020 9.798 6.941 1.00 54.12 91 LYS A CA 1
ATOM 717 C C . LYS A 1 91 ? -16.271 10.469 7.485 1.00 54.12 91 LYS A C 1
ATOM 719 O O . LYS A 1 91 ? -17.251 10.672 6.774 1.00 54.12 91 LYS A O 1
ATOM 724 N N . THR A 1 92 ? -16.287 10.733 8.781 1.00 45.94 92 THR A N 1
ATOM 725 C CA . THR A 1 92 ? -17.358 11.525 9.354 1.00 45.94 92 THR A CA 1
ATOM 726 C C . THR A 1 92 ? -17.026 12.983 9.084 1.00 45.94 92 THR A C 1
ATOM 728 O O . THR A 1 92 ? -16.237 13.607 9.780 1.00 45.94 92 THR A O 1
ATOM 731 N N . ASN A 1 93 ? -17.717 13.577 8.113 1.00 48.34 93 ASN A N 1
ATOM 732 C CA . ASN A 1 93 ? -18.179 14.947 8.311 1.00 48.34 93 ASN A CA 1
ATOM 733 C C . ASN A 1 93 ? -19.239 14.917 9.434 1.00 48.34 93 ASN A C 1
ATOM 735 O O . ASN A 1 93 ? -20.406 15.206 9.196 1.00 48.34 93 ASN A O 1
ATOM 739 N N . LEU A 1 94 ? -18.864 14.492 10.647 1.00 52.44 94 LEU A N 1
ATOM 740 C CA . LEU A 1 94 ? -19.594 14.865 11.848 1.00 52.44 94 LEU A CA 1
ATOM 741 C C . LEU A 1 94 ? -18.876 16.095 12.376 1.00 52.44 94 LEU A C 1
ATOM 743 O O . LEU A 1 94 ? -17.917 16.010 13.139 1.00 52.44 94 LEU A O 1
ATOM 747 N N . GLY A 1 95 ? -19.357 17.255 11.942 1.00 48.53 95 GLY A N 1
ATOM 748 C CA . GLY A 1 95 ? -19.204 18.445 12.754 1.00 48.53 95 GLY A CA 1
ATOM 749 C C . GLY A 1 95 ? -19.893 18.190 14.089 1.00 48.53 95 GLY A C 1
ATOM 750 O O . GLY A 1 95 ? -21.111 18.243 14.153 1.00 48.53 95 GLY A O 1
ATOM 751 N N . LEU A 1 96 ? -19.123 17.831 15.112 1.00 48.16 96 LEU A N 1
ATOM 752 C CA . LEU A 1 96 ? -19.219 18.349 16.478 1.00 48.16 96 LEU A CA 1
ATOM 753 C C . LEU A 1 96 ? -18.151 17.651 17.324 1.00 48.16 96 LEU A C 1
ATOM 755 O O . LEU A 1 96 ? -18.339 16.557 17.846 1.00 48.16 96 LEU A O 1
ATOM 759 N N . GLY A 1 97 ? -17.016 18.320 17.445 1.00 41.25 97 GLY A N 1
ATOM 760 C CA . GLY A 1 97 ? -15.972 18.008 18.405 1.00 41.25 97 GLY A CA 1
ATOM 761 C C . GLY A 1 97 ? -15.223 19.300 18.664 1.00 41.25 97 GLY A C 1
ATOM 762 O O . GLY A 1 97 ? -14.212 19.572 18.028 1.00 41.25 97 GLY A O 1
ATOM 763 N N . THR A 1 98 ? -15.810 20.160 19.492 1.00 36.34 98 THR A N 1
ATOM 764 C CA . THR A 1 98 ? -15.118 21.306 20.083 1.00 36.34 98 THR A CA 1
ATOM 765 C C . THR A 1 98 ? -13.973 20.774 20.941 1.00 36.34 98 THR A C 1
ATOM 767 O O . THR A 1 98 ? -14.209 19.882 21.759 1.00 36.34 98 THR A O 1
ATOM 770 N N . TRP A 1 99 ? -12.766 21.286 20.697 1.00 50.16 99 TRP A N 1
ATOM 771 C CA . TRP A 1 99 ? -11.553 21.014 21.473 1.00 50.16 99 TRP A CA 1
ATOM 772 C C . TRP A 1 99 ? -11.672 21.496 22.918 1.00 50.16 99 TRP A C 1
ATOM 774 O O . TRP A 1 99 ? -12.343 22.535 23.128 1.00 50.16 99 TRP A O 1
#

Mean predicted aligned error: 15.78 Å

Solvent-accessible surface area (backbone atoms only — not comparable to full-atom values): 6595 Å² total; per-residue (Å²): 126,67,69,65,56,52,54,51,52,52,51,48,54,54,62,60,59,63,71,78,75,70,80,85,64,84,73,57,62,66,63,65,52,52,73,48,30,54,72,43,92,96,76,45,72,48,56,23,54,74,91,60,3,68,38,92,94,32,63,69,61,60,80,81,78,53,69,87,73,68,59,85,78,46,68,50,71,48,93,92,41,85,55,82,41,77,57,76,87,78,85,64,89,64,92,79,77,84,131

Foldseek 3Di:
DVVVVVVVVVVVVVVVVVVPPPPPDDPPPVVVVVVAWDQDDPPGIDGQPPPNACDPVHPDRDDDDHCVVVVDWDWDDDPVHNDTDTDDDPPDPPPDDDD

Sequence (99 aa):
MMRGVLLCLLAAIVLQNEIESESSDVFSDKGLLNLFNKCYDEYGCFTTLPPFGGTWERPIALLPQSPSTVLTRFFLYTREHHGAIEIGRQKTNLGLGTW

Organism: NCBI:txid392030